Protein AF-A0A1F3MN84-F1 (afdb_monomer)

Sequence (103 aa):
MKTKFGFDIHDNRQIDLDLEDTRFADEVAVVVKSWKACMKCGACVGTCPVGKGVLNLTGINYQPALTTCLMCGKCLLVCPRGINTRHLILEVMNKYREYGKAV

Structure (mmCIF, N/CA/C/O backbone):
data_AF-A0A1F3MN84-F1
#
_entry.id   AF-A0A1F3MN84-F1
#
loop_
_atom_site.group_PDB
_atom_site.id
_atom_site.type_symbol
_atom_site.label_atom_id
_atom_site.label_alt_id
_atom_site.label_comp_id
_atom_site.label_asym_id
_atom_site.label_entity_id
_atom_site.label_seq_id
_atom_site.pdbx_PDB_ins_code
_atom_site.Cartn_x
_atom_site.Cartn_y
_atom_site.Cartn_z
_atom_site.occupancy
_atom_site.B_iso_or_equiv
_atom_site.auth_seq_id
_atom_site.auth_comp_id
_atom_site.auth_asym_id
_atom_site.auth_atom_id
_atom_site.pdbx_PDB_model_num
ATOM 1 N N . MET A 1 1 ? 13.143 1.475 31.901 1.00 56.31 1 MET A N 1
ATOM 2 C CA . MET A 1 1 ? 14.504 1.260 32.445 1.00 56.31 1 MET A CA 1
ATOM 3 C C . MET A 1 1 ? 15.479 1.359 31.282 1.00 56.31 1 MET A C 1
ATOM 5 O O . MET A 1 1 ? 15.547 0.424 30.499 1.00 56.31 1 MET A O 1
ATOM 9 N N . LYS A 1 2 ? 16.141 2.510 31.091 1.00 58.44 2 LYS A N 1
ATOM 10 C CA . LYS A 1 2 ? 17.037 2.709 29.941 1.00 58.44 2 LYS A CA 1
ATOM 11 C C . LYS A 1 2 ? 18.316 1.903 30.142 1.00 58.44 2 LYS A C 1
ATOM 13 O O . LYS A 1 2 ? 18.993 2.066 31.156 1.00 58.44 2 LYS A O 1
ATOM 18 N N . THR A 1 3 ? 18.621 1.013 29.203 1.00 65.94 3 THR A N 1
ATOM 19 C CA . THR A 1 3 ? 19.853 0.222 29.259 1.00 65.94 3 THR A CA 1
ATOM 20 C C . THR A 1 3 ? 21.059 1.109 28.940 1.00 65.94 3 THR A C 1
ATOM 22 O O . THR A 1 3 ? 20.971 2.058 28.161 1.00 65.94 3 THR A O 1
ATOM 25 N N . LYS A 1 4 ? 22.218 0.799 29.533 1.00 67.31 4 LYS A N 1
ATOM 26 C CA . LYS A 1 4 ? 23.480 1.551 29.380 1.00 67.31 4 LYS A CA 1
ATOM 27 C C . LYS A 1 4 ? 24.059 1.506 27.948 1.00 67.31 4 LYS A C 1
ATOM 29 O O . LYS A 1 4 ? 25.116 2.076 27.708 1.00 67.31 4 LYS A O 1
ATOM 34 N N . PHE A 1 5 ? 23.382 0.821 27.019 1.00 77.44 5 PHE A N 1
ATOM 35 C 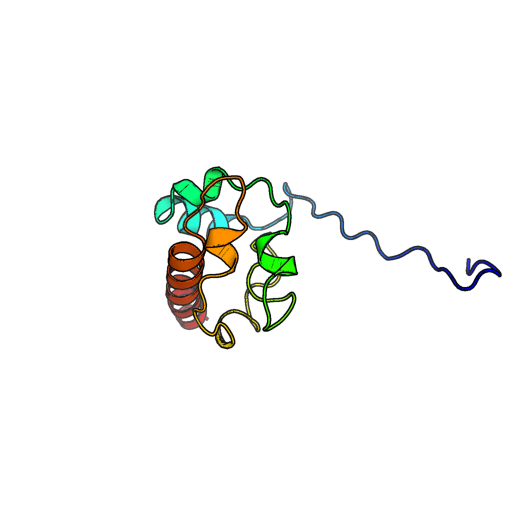CA . PHE A 1 5 ? 23.830 0.534 25.654 1.00 77.44 5 PHE A CA 1
ATOM 36 C C . PHE A 1 5 ? 23.166 1.428 24.587 1.00 77.44 5 PHE A C 1
ATOM 38 O O . PHE A 1 5 ? 23.361 1.206 23.401 1.00 77.44 5 PHE A O 1
ATOM 45 N N . GLY A 1 6 ? 22.380 2.442 24.978 1.00 77.00 6 GLY A N 1
ATOM 46 C CA . GLY A 1 6 ? 21.782 3.406 24.039 1.00 77.00 6 GLY A CA 1
ATOM 47 C C . GLY A 1 6 ? 20.600 2.872 23.219 1.00 77.00 6 GLY A C 1
ATOM 48 O O . GLY A 1 6 ? 20.033 3.614 22.422 1.00 77.00 6 GLY A O 1
ATOM 49 N N . PHE A 1 7 ? 20.192 1.622 23.442 1.00 75.12 7 PHE A N 1
ATOM 50 C CA . PHE A 1 7 ? 18.976 1.045 22.879 1.00 75.12 7 PHE A CA 1
ATOM 51 C C . PHE A 1 7 ? 17.866 1.066 23.932 1.00 75.12 7 PHE A C 1
ATOM 53 O O . PHE A 1 7 ? 18.077 0.684 25.090 1.00 75.12 7 PHE A O 1
ATOM 60 N N . ASP A 1 8 ? 16.690 1.527 23.516 1.00 78.44 8 ASP A N 1
ATOM 61 C CA . ASP A 1 8 ? 15.465 1.475 24.308 1.00 78.44 8 ASP A CA 1
ATOM 62 C C . ASP A 1 8 ? 14.526 0.416 23.725 1.00 78.44 8 ASP A C 1
ATOM 64 O O . ASP A 1 8 ? 14.614 0.077 22.539 1.00 78.44 8 ASP A O 1
ATOM 68 N N . ILE A 1 9 ? 13.634 -0.119 24.556 1.00 80.31 9 ILE A N 1
ATOM 69 C CA . ILE A 1 9 ? 12.588 -1.018 24.068 1.00 80.31 9 ILE A CA 1
ATOM 70 C C . ILE A 1 9 ? 11.620 -0.146 23.272 1.00 80.31 9 ILE A C 1
ATOM 72 O O . ILE A 1 9 ? 10.962 0.724 23.835 1.00 80.31 9 ILE A O 1
ATOM 76 N N . HIS A 1 10 ? 11.569 -0.344 21.954 1.00 75.25 10 HIS A N 1
ATOM 77 C CA . HIS A 1 10 ? 10.591 0.342 21.120 1.00 75.25 10 HIS A CA 1
ATOM 78 C C . HIS A 1 10 ? 9.177 -0.017 21.565 1.00 75.25 10 HIS A C 1
ATOM 80 O O . HIS A 1 10 ? 8.899 -1.181 21.861 1.00 75.25 10 HIS A O 1
ATOM 86 N N . ASP A 1 11 ? 8.287 0.973 21.533 1.00 76.88 11 ASP A N 1
ATOM 87 C CA . ASP A 1 11 ? 6.868 0.736 21.751 1.00 76.88 11 ASP A CA 1
ATOM 88 C C . ASP A 1 11 ? 6.369 -0.375 20.828 1.00 76.88 11 ASP A C 1
ATOM 90 O O . ASP A 1 11 ? 6.720 -0.458 19.640 1.00 76.88 11 ASP A O 1
ATOM 94 N N . ASN A 1 12 ? 5.561 -1.256 21.410 1.00 79.25 12 ASN A N 1
ATOM 95 C CA . ASN A 1 12 ? 4.993 -2.385 20.706 1.00 79.25 12 ASN A CA 1
ATOM 96 C C . ASN A 1 12 ? 4.143 -1.878 19.527 1.00 79.25 12 ASN A C 1
ATOM 98 O O . ASN A 1 12 ? 3.152 -1.184 19.728 1.00 79.25 12 ASN A O 1
ATOM 102 N N . ARG A 1 13 ? 4.522 -2.231 18.291 1.00 74.50 13 ARG A N 1
ATOM 103 C CA . ARG A 1 13 ? 3.755 -1.923 17.065 1.00 74.50 13 ARG A CA 1
ATOM 104 C C . ARG A 1 13 ? 2.836 -3.067 16.636 1.00 74.50 13 ARG A C 1
ATOM 106 O O . ARG A 1 13 ? 2.498 -3.177 15.459 1.00 74.50 13 ARG A O 1
ATOM 113 N N . GLN A 1 14 ? 2.487 -3.954 17.563 1.00 79.50 14 GLN A N 1
ATOM 114 C CA . GLN A 1 14 ? 1.458 -4.954 17.310 1.00 79.50 14 GLN A CA 1
ATOM 115 C C . GLN A 1 14 ? 0.119 -4.259 17.066 1.00 79.50 14 GLN A C 1
ATOM 117 O O . GLN A 1 14 ? -0.218 -3.281 17.725 1.00 79.50 14 GLN A O 1
ATOM 122 N N . ILE A 1 15 ? -0.610 -4.776 16.084 1.00 76.44 15 ILE A N 1
ATOM 123 C CA . ILE A 1 15 ? -1.950 -4.330 15.725 1.00 76.44 15 ILE A CA 1
ATOM 124 C C . ILE A 1 15 ? -2.890 -5.446 16.161 1.00 76.44 15 ILE A C 1
ATOM 126 O O . ILE A 1 15 ? -2.710 -6.586 15.722 1.00 76.44 15 ILE A O 1
ATOM 130 N N . ASP A 1 16 ? -3.858 -5.123 17.013 1.00 82.56 16 ASP A N 1
ATOM 131 C CA . ASP A 1 16 ? -4.918 -6.052 17.390 1.00 82.56 16 ASP A CA 1
ATOM 132 C C . ASP A 1 16 ? -5.993 -6.050 16.298 1.00 82.56 16 ASP A C 1
ATOM 134 O O . ASP A 1 16 ? -6.800 -5.132 16.198 1.00 82.56 16 ASP A O 1
ATOM 138 N N . LEU A 1 17 ? -5.969 -7.064 15.434 1.00 78.50 17 LEU A N 1
ATOM 139 C CA . LEU A 1 17 ? -6.884 -7.137 14.296 1.00 78.50 17 LEU A CA 1
ATOM 140 C C . LEU A 1 17 ? -8.351 -7.329 14.708 1.00 78.50 17 LEU A C 1
ATOM 142 O O . LEU A 1 17 ? -9.214 -7.040 13.882 1.00 78.50 17 LEU A O 1
ATOM 146 N N . ASP A 1 18 ? -8.627 -7.783 15.935 1.00 83.75 18 ASP A N 1
ATOM 147 C CA . ASP A 1 18 ? -9.994 -7.992 16.426 1.00 83.75 18 ASP A CA 1
ATOM 148 C C . ASP A 1 18 ? -10.629 -6.679 16.913 1.00 83.75 18 ASP A C 1
ATOM 150 O O . ASP A 1 18 ? -11.852 -6.532 16.897 1.00 83.75 18 ASP A O 1
ATOM 154 N N . LEU A 1 19 ? -9.802 -5.713 17.326 1.00 83.00 19 LEU A N 1
ATOM 155 C CA . LEU A 1 19 ? -10.239 -4.392 17.793 1.00 83.00 19 LEU A CA 1
ATOM 156 C C . LEU A 1 19 ? -10.205 -3.316 16.698 1.00 83.00 19 LEU A C 1
ATOM 158 O O . LEU A 1 19 ? -10.811 -2.256 16.860 1.00 83.00 19 LEU A O 1
ATOM 162 N N . GLU A 1 20 ? -9.4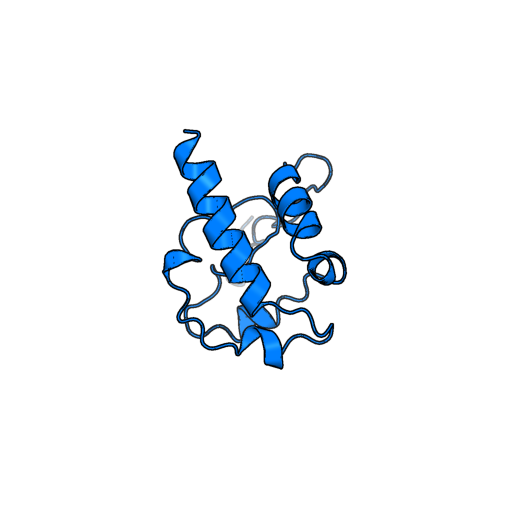97 -3.564 15.597 1.00 77.50 20 GLU A N 1
ATOM 163 C CA . GLU A 1 20 ? -9.325 -2.602 14.510 1.00 77.50 20 GLU A CA 1
ATOM 164 C C . GLU A 1 20 ? -10.512 -2.536 13.542 1.00 77.50 20 GLU A C 1
ATOM 166 O O . GLU A 1 20 ? -11.102 -3.546 13.152 1.00 77.50 20 GLU A O 1
ATOM 171 N N . ASP A 1 21 ? -10.805 -1.328 13.054 1.00 78.69 21 ASP A N 1
ATOM 172 C CA . ASP A 1 21 ? -11.815 -1.130 12.018 1.00 78.69 21 ASP A CA 1
ATOM 173 C C . ASP A 1 21 ? -11.281 -1.559 10.644 1.00 78.69 21 ASP A C 1
ATOM 175 O O . ASP A 1 21 ? -10.475 -0.884 9.995 1.00 78.69 21 ASP A O 1
ATOM 179 N N . THR A 1 22 ? -11.753 -2.712 10.181 1.00 78.56 22 THR A N 1
ATOM 180 C CA . THR A 1 22 ? -11.348 -3.318 8.908 1.00 78.56 22 THR A CA 1
ATOM 181 C C . THR A 1 22 ? -12.283 -2.987 7.744 1.00 78.56 22 THR A C 1
ATOM 183 O O . THR A 1 22 ? -11.952 -3.321 6.603 1.00 78.56 22 THR A O 1
ATOM 186 N N . ARG A 1 23 ? -13.383 -2.249 7.968 1.00 82.25 23 ARG A N 1
ATOM 187 C CA . ARG A 1 23 ? -14.427 -1.982 6.954 1.00 82.25 23 ARG A CA 1
ATOM 188 C C . ARG A 1 23 ? -13.870 -1.391 5.664 1.00 82.25 23 ARG A C 1
ATOM 190 O O . ARG A 1 23 ? -14.168 -1.875 4.575 1.00 82.25 23 ARG A O 1
ATOM 197 N N . PHE A 1 24 ? -12.993 -0.397 5.782 1.00 80.50 24 PHE A N 1
ATOM 198 C CA . PHE A 1 24 ? -12.352 0.223 4.622 1.00 80.50 24 PHE A CA 1
ATOM 199 C C . PHE A 1 24 ? -11.528 -0.789 3.809 1.00 80.50 24 PHE A C 1
ATOM 201 O O . PHE A 1 24 ? -11.588 -0.820 2.579 1.00 80.50 24 PHE A O 1
ATOM 208 N N . ALA A 1 25 ? -10.753 -1.636 4.493 1.00 79.50 25 ALA A N 1
ATOM 209 C CA . ALA A 1 25 ? -9.927 -2.645 3.840 1.00 79.50 25 ALA A CA 1
ATOM 210 C C . ALA A 1 25 ? -10.786 -3.716 3.152 1.00 79.50 25 ALA A C 1
ATOM 212 O O . ALA A 1 25 ? -10.439 -4.157 2.052 1.00 79.50 25 ALA A O 1
ATOM 213 N N . ASP A 1 26 ? -11.909 -4.093 3.762 1.00 83.75 26 ASP A N 1
ATOM 214 C CA . ASP A 1 26 ? -12.863 -5.043 3.195 1.00 83.75 26 ASP A CA 1
ATOM 215 C C . ASP A 1 26 ? -13.561 -4.489 1.952 1.00 83.75 26 ASP A C 1
ATOM 217 O O . ASP A 1 26 ? -13.628 -5.175 0.929 1.00 83.75 26 ASP A O 1
ATOM 221 N N . GLU A 1 27 ? -14.000 -3.231 1.977 1.00 84.50 27 GLU A N 1
ATOM 222 C CA . GLU A 1 27 ? -14.594 -2.566 0.812 1.00 84.50 27 GLU A CA 1
ATOM 223 C C . GLU A 1 27 ? -13.609 -2.454 -0.354 1.00 84.50 27 GLU A C 1
ATOM 225 O O . GLU A 1 27 ? -13.947 -2.757 -1.502 1.00 84.50 27 GLU A O 1
ATOM 230 N N . VAL A 1 28 ? -12.358 -2.086 -0.071 1.00 83.38 28 VAL A N 1
ATOM 231 C CA . VAL A 1 28 ? -11.295 -2.076 -1.084 1.00 83.38 28 VAL A CA 1
ATOM 232 C C . VAL A 1 28 ? -11.048 -3.488 -1.625 1.00 83.38 28 VAL A C 1
ATOM 234 O O . VAL A 1 28 ? -10.822 -3.654 -2.825 1.00 83.38 28 VAL A O 1
ATOM 237 N N . ALA A 1 29 ? -11.133 -4.524 -0.786 1.00 86.19 29 ALA A N 1
ATOM 238 C CA . ALA A 1 29 ? -10.959 -5.914 -1.204 1.00 86.19 29 ALA A CA 1
ATOM 239 C C . ALA A 1 29 ? -12.094 -6.437 -2.104 1.00 86.19 29 ALA A C 1
ATOM 241 O O . ALA A 1 29 ? -11.874 -7.394 -2.855 1.00 86.19 29 ALA A O 1
ATOM 242 N N . VAL A 1 30 ? -13.289 -5.834 -2.056 1.00 89.00 30 VAL A N 1
ATOM 243 C CA . VAL A 1 30 ? -14.388 -6.135 -2.993 1.00 89.00 30 VAL A CA 1
ATOM 244 C C . VAL A 1 30 ? -14.029 -5.674 -4.405 1.00 89.00 30 VAL A C 1
ATOM 246 O O . VAL A 1 30 ? -14.225 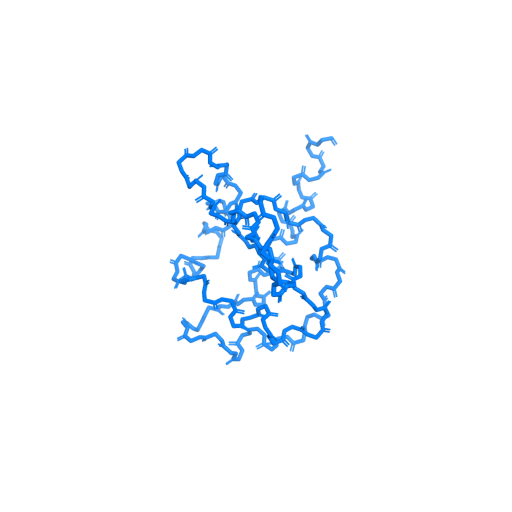-6.425 -5.363 1.00 89.00 30 VAL A O 1
ATOM 249 N N . VAL A 1 31 ? -13.460 -4.472 -4.529 1.00 88.81 31 VAL A N 1
ATOM 250 C CA . VAL A 1 31 ? -13.051 -3.891 -5.818 1.00 88.81 31 VAL A CA 1
ATOM 251 C C . VAL A 1 31 ? -11.778 -4.566 -6.328 1.00 88.81 31 VAL A C 1
ATOM 253 O O . VAL A 1 31 ? -11.721 -5.069 -7.450 1.00 88.81 31 VAL A O 1
ATOM 256 N N . VAL A 1 32 ? -10.760 -4.657 -5.473 1.00 88.19 32 VAL A N 1
ATOM 257 C CA . VAL A 1 32 ? -9.441 -5.192 -5.813 1.00 88.19 32 VAL A CA 1
ATOM 258 C C . VAL A 1 32 ? -9.273 -6.569 -5.185 1.00 88.19 32 VAL A C 1
ATOM 260 O O . VAL A 1 32 ? -8.567 -6.745 -4.196 1.00 88.19 32 VAL A O 1
ATOM 263 N N . LYS A 1 33 ? -9.885 -7.590 -5.791 1.00 88.06 33 LYS A N 1
ATOM 264 C CA . LYS A 1 33 ? -9.867 -8.973 -5.264 1.00 88.06 33 LYS A CA 1
ATOM 265 C C . LYS A 1 33 ? -8.458 -9.520 -5.015 1.00 88.06 33 LYS A C 1
ATOM 267 O O . LYS A 1 33 ? -8.242 -10.255 -4.053 1.00 88.06 33 LYS A O 1
ATOM 272 N N . SER A 1 34 ? -7.481 -9.128 -5.840 1.00 86.88 34 SER A N 1
ATOM 273 C CA . SER A 1 34 ? -6.075 -9.527 -5.674 1.00 86.88 34 SER A CA 1
ATOM 274 C C . SER A 1 34 ? -5.463 -9.051 -4.354 1.00 86.88 34 SER A C 1
ATOM 276 O O . SER A 1 34 ? -4.470 -9.617 -3.905 1.00 86.88 34 SER A O 1
ATOM 278 N N . TRP A 1 35 ? -6.039 -8.027 -3.717 1.00 86.19 35 TRP A N 1
ATOM 279 C CA . TRP A 1 35 ? -5.569 -7.508 -2.435 1.00 86.19 35 TRP A CA 1
ATOM 280 C C . TRP A 1 35 ? -5.614 -8.557 -1.321 1.00 86.19 35 TRP A C 1
ATOM 282 O O . TRP A 1 35 ? -4.696 -8.613 -0.505 1.00 86.19 35 TRP A O 1
ATOM 292 N N . LYS A 1 36 ? -6.597 -9.466 -1.341 1.00 86.31 36 LYS A N 1
ATOM 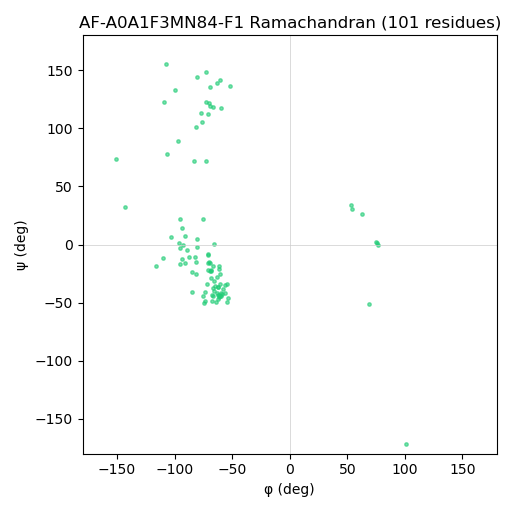293 C CA . LYS A 1 36 ? -6.713 -10.551 -0.350 1.00 86.31 36 LYS A CA 1
ATOM 294 C C . LYS A 1 36 ? -5.514 -11.507 -0.345 1.00 86.31 36 LYS A C 1
ATOM 296 O O . LYS A 1 36 ? -5.292 -12.200 0.638 1.00 86.31 36 LYS A O 1
ATOM 301 N N . ALA A 1 37 ? -4.714 -11.532 -1.414 1.00 89.88 37 ALA A N 1
ATOM 302 C CA . ALA A 1 37 ? -3.485 -12.321 -1.478 1.00 89.88 37 ALA A CA 1
ATOM 303 C C . ALA A 1 37 ? -2.283 -11.649 -0.781 1.00 89.88 37 ALA A C 1
ATOM 305 O O . ALA A 1 37 ? -1.187 -12.221 -0.780 1.00 89.88 37 ALA A O 1
ATOM 306 N N . CYS A 1 38 ? -2.447 -10.435 -0.239 1.00 88.12 38 CYS A N 1
ATOM 307 C CA . CYS A 1 38 ? -1.381 -9.685 0.412 1.00 88.12 38 CYS A CA 1
ATOM 308 C C . CYS A 1 38 ? -0.978 -10.316 1.745 1.00 88.12 38 CYS A C 1
ATOM 310 O O . CYS A 1 38 ? -1.765 -10.389 2.680 1.00 88.12 38 CYS A O 1
ATOM 312 N N . MET A 1 39 ? 0.301 -10.674 1.859 1.00 89.19 39 MET A N 1
ATOM 313 C CA . MET A 1 39 ? 0.898 -11.201 3.093 1.00 89.19 39 MET A CA 1
ATOM 314 C C . MET A 1 39 ? 1.564 -10.119 3.958 1.00 89.19 39 MET A C 1
ATOM 316 O O . MET A 1 39 ? 2.381 -10.429 4.816 1.00 89.19 39 MET A O 1
ATOM 320 N N . LYS A 1 40 ? 1.290 -8.835 3.682 1.00 85.31 40 LYS A N 1
ATOM 321 C CA . LYS A 1 40 ? 1.821 -7.680 4.431 1.00 85.31 40 LYS A CA 1
ATOM 322 C C . LYS A 1 40 ? 3.361 -7.659 4.566 1.00 85.31 40 LYS A C 1
ATOM 324 O O . LYS A 1 40 ? 3.901 -7.162 5.543 1.00 85.31 40 LYS A O 1
ATOM 329 N N . CYS A 1 41 ? 4.084 -8.142 3.549 1.00 89.00 41 CYS A N 1
ATOM 330 C CA . CYS A 1 41 ? 5.555 -8.250 3.573 1.00 89.00 41 CYS A CA 1
ATOM 331 C C . CYS A 1 41 ? 6.328 -6.918 3.527 1.00 89.00 41 CYS A C 1
ATOM 333 O O . CYS A 1 41 ? 7.532 -6.902 3.753 1.00 89.00 41 CYS A O 1
ATOM 335 N N . GLY A 1 42 ? 5.680 -5.807 3.165 1.00 84.38 42 GLY A N 1
ATOM 336 C CA . GLY A 1 42 ? 6.315 -4.484 3.130 1.00 84.38 42 GLY A CA 1
ATOM 337 C C . GLY A 1 42 ? 7.257 -4.204 1.947 1.00 84.38 42 GLY A C 1
ATOM 338 O O . GLY A 1 42 ? 7.773 -3.093 1.859 1.00 84.38 42 GLY A O 1
ATOM 339 N N . ALA A 1 43 ? 7.449 -5.128 0.995 1.00 88.50 43 ALA A N 1
ATOM 340 C CA . ALA A 1 43 ? 8.338 -4.920 -0.161 1.00 88.50 43 ALA A CA 1
ATOM 341 C C . ALA A 1 43 ? 7.976 -3.669 -0.992 1.00 88.50 43 ALA A C 1
ATOM 343 O O . ALA A 1 43 ? 8.840 -2.879 -1.373 1.00 88.50 43 ALA A O 1
ATOM 344 N N . CYS A 1 44 ? 6.678 -3.448 -1.220 1.00 87.25 44 CYS A N 1
ATOM 345 C CA . CYS A 1 44 ? 6.156 -2.268 -1.911 1.00 87.25 44 CYS A CA 1
ATOM 346 C C . CYS A 1 44 ? 6.471 -0.953 -1.176 1.00 87.25 44 CYS A C 1
ATOM 348 O O . CYS A 1 44 ? 6.756 0.053 -1.822 1.00 87.25 44 CYS A O 1
ATOM 350 N N . VAL A 1 45 ? 6.451 -0.969 0.159 1.00 84.00 45 VAL A N 1
ATOM 351 C CA . VAL A 1 45 ? 6.780 0.187 1.002 1.00 84.00 45 VAL A CA 1
ATOM 352 C C . VAL A 1 45 ? 8.287 0.442 0.984 1.00 84.00 45 VAL A C 1
ATOM 354 O O . VAL A 1 45 ? 8.708 1.589 0.863 1.00 84.00 45 VAL A O 1
ATOM 357 N N . GLY A 1 46 ? 9.101 -0.616 1.031 1.00 84.81 46 GLY A N 1
ATOM 358 C CA . GLY A 1 46 ? 10.562 -0.518 1.000 1.00 84.81 46 GLY A CA 1
ATOM 359 C C . GLY A 1 46 ? 11.130 0.030 -0.314 1.00 84.81 46 GLY A C 1
ATOM 360 O O . GLY A 1 46 ? 12.145 0.716 -0.292 1.00 84.81 46 GLY A O 1
ATOM 361 N N . THR A 1 47 ? 10.474 -0.222 -1.454 1.00 88.31 47 THR A N 1
ATOM 362 C CA . THR A 1 47 ? 10.918 0.287 -2.770 1.00 88.31 47 THR A CA 1
ATOM 363 C C . THR A 1 47 ? 10.384 1.687 -3.108 1.00 88.31 47 THR A C 1
ATOM 365 O O . THR A 1 47 ? 10.801 2.295 -4.099 1.00 88.31 47 THR A O 1
ATOM 368 N N . CYS A 1 48 ? 9.424 2.205 -2.336 1.00 86.81 48 CYS A N 1
ATOM 369 C CA . CYS A 1 48 ? 8.752 3.457 -2.663 1.00 86.81 48 CYS A CA 1
ATOM 370 C C . CYS A 1 48 ? 9.714 4.653 -2.513 1.00 86.81 48 CYS A C 1
ATOM 372 O O . CYS A 1 48 ? 10.160 4.927 -1.398 1.00 86.81 48 CYS A O 1
ATOM 374 N N . PRO A 1 49 ? 9.992 5.422 -3.586 1.00 82.56 49 PRO A N 1
ATOM 375 C CA . PRO A 1 49 ? 10.914 6.557 -3.512 1.00 82.56 49 PRO A CA 1
ATOM 376 C C . PRO A 1 49 ? 10.353 7.727 -2.692 1.00 82.56 49 PRO A C 1
ATOM 378 O O . PRO A 1 49 ? 11.113 8.539 -2.184 1.00 82.56 49 PRO A O 1
ATOM 381 N N . VAL A 1 50 ? 9.026 7.800 -2.550 1.00 79.50 50 VAL A N 1
ATOM 382 C CA . VAL A 1 50 ? 8.321 8.840 -1.782 1.00 79.50 50 VAL A CA 1
ATOM 383 C C . VAL A 1 50 ? 8.301 8.515 -0.276 1.00 79.50 50 VAL A C 1
ATOM 385 O O . VAL A 1 50 ? 7.975 9.364 0.547 1.00 79.50 50 VAL A O 1
ATOM 388 N N . GLY A 1 51 ? 8.699 7.300 0.115 1.00 66.19 51 GLY A N 1
ATOM 389 C CA . GLY A 1 51 ? 8.822 6.886 1.512 1.00 66.19 51 GLY A CA 1
ATOM 390 C C . GLY A 1 51 ? 7.667 6.028 2.041 1.00 66.19 51 GLY A C 1
ATOM 391 O O . GLY A 1 51 ? 6.801 5.553 1.302 1.00 66.19 51 GLY A O 1
ATOM 392 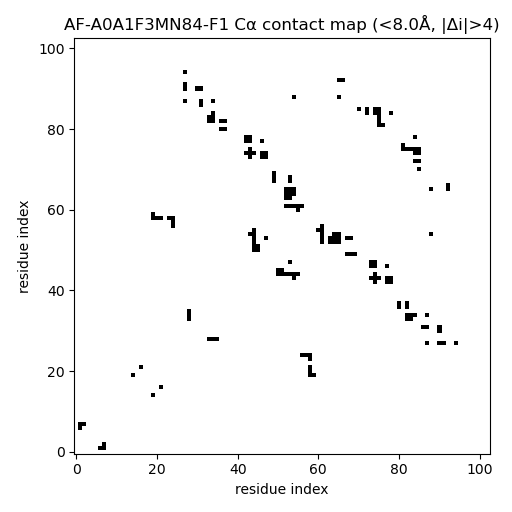N N . LYS A 1 52 ? 7.697 5.793 3.362 1.00 57.41 52 LYS A N 1
ATOM 393 C CA . LYS A 1 52 ? 6.995 4.701 4.069 1.00 57.41 52 LYS A CA 1
ATOM 394 C C . LYS A 1 52 ? 5.467 4.822 4.169 1.00 57.41 52 LYS A C 1
ATOM 396 O O . LYS A 1 52 ? 4.826 3.886 4.635 1.00 57.41 52 LYS A O 1
ATOM 401 N N . GLY A 1 53 ? 4.877 5.950 3.782 1.00 55.09 53 GLY A N 1
ATOM 402 C CA . GLY A 1 53 ? 3.476 6.230 4.103 1.00 55.09 53 GLY A CA 1
ATOM 403 C C . GLY A 1 53 ? 2.447 5.648 3.128 1.00 55.09 53 GLY A C 1
ATOM 404 O O . GLY A 1 53 ? 1.298 5.471 3.509 1.00 55.09 53 GLY A O 1
ATOM 405 N N . VAL A 1 54 ? 2.816 5.369 1.872 1.00 53.72 54 VAL A N 1
ATOM 406 C CA . VAL A 1 54 ? 1.824 5.236 0.777 1.00 53.72 54 VAL A CA 1
ATOM 407 C C . VAL A 1 54 ? 0.964 3.967 0.884 1.00 53.72 54 VAL A C 1
ATOM 409 O O . VAL A 1 54 ? -0.111 3.904 0.297 1.00 53.72 54 VAL A O 1
ATOM 412 N N . LEU A 1 55 ? 1.425 2.936 1.602 1.00 58.88 55 LEU A N 1
ATOM 413 C CA . LEU A 1 55 ? 0.823 1.600 1.518 1.00 58.88 55 LEU A CA 1
ATOM 414 C C . LEU A 1 55 ? 0.774 0.828 2.837 1.00 58.88 55 LEU A C 1
ATOM 416 O O . LEU A 1 55 ? 0.854 -0.401 2.836 1.00 58.88 55 LEU A O 1
ATOM 420 N N . ASN A 1 56 ? 0.627 1.525 3.963 1.00 58.88 56 ASN A N 1
ATOM 421 C CA . ASN A 1 56 ? 0.311 0.849 5.216 1.00 58.88 56 ASN A CA 1
ATOM 422 C C . ASN A 1 56 ? -1.205 0.612 5.309 1.00 58.88 56 ASN A C 1
ATOM 424 O O . ASN A 1 56 ? -1.915 1.279 6.049 1.00 58.88 56 ASN A O 1
ATOM 428 N N . LEU A 1 57 ? -1.705 -0.327 4.502 1.00 55.47 57 LEU A N 1
ATOM 429 C CA . LEU A 1 57 ? -3.132 -0.675 4.398 1.00 55.47 57 LEU A CA 1
ATOM 430 C C . LEU A 1 57 ? -3.625 -1.516 5.600 1.00 55.47 57 LEU A C 1
ATOM 432 O O . LEU A 1 57 ? -4.583 -2.279 5.497 1.00 55.47 57 LEU A O 1
ATOM 436 N N . THR A 1 58 ? -2.931 -1.444 6.737 1.00 50.47 58 THR A N 1
ATOM 437 C CA . THR A 1 58 ? -3.362 -2.029 8.007 1.00 50.47 58 THR A CA 1
ATOM 438 C C . THR A 1 58 ? -4.022 -0.934 8.839 1.00 50.47 58 THR A C 1
ATOM 440 O O . THR A 1 58 ? -3.334 -0.230 9.573 1.00 50.47 58 THR A O 1
ATOM 443 N N . GLY A 1 59 ? -5.335 -0.772 8.669 1.00 48.28 59 GLY A N 1
ATOM 444 C CA . GLY A 1 59 ? -6.254 -0.125 9.620 1.00 48.28 59 GLY A CA 1
ATOM 445 C C . GLY A 1 59 ? -6.134 1.387 9.847 1.00 48.28 59 GLY A C 1
ATOM 446 O O . GLY A 1 59 ? -7.128 2.086 9.732 1.00 48.28 59 GLY A O 1
ATOM 447 N N . ILE A 1 60 ? -4.953 1.933 10.142 1.00 43.81 60 ILE A N 1
ATOM 448 C CA . ILE A 1 60 ? -4.914 3.046 11.110 1.00 43.81 60 ILE A CA 1
ATOM 449 C C . ILE A 1 60 ? -4.426 4.383 10.530 1.00 43.81 60 ILE A C 1
ATOM 451 O O . ILE A 1 60 ? -4.675 5.425 11.119 1.00 43.81 60 ILE A O 1
ATOM 455 N N . ASN A 1 61 ? -3.739 4.431 9.381 1.00 50.22 61 ASN A N 1
ATOM 456 C CA . ASN A 1 61 ? -3.148 5.695 8.897 1.00 50.22 61 ASN A CA 1
ATOM 457 C C . ASN A 1 61 ? -3.041 5.766 7.364 1.00 50.22 61 ASN A C 1
ATOM 459 O O . ASN A 1 61 ? -1.956 5.668 6.793 1.00 50.22 61 ASN A O 1
ATOM 463 N N . TYR A 1 62 ? -4.174 5.960 6.688 1.00 56.12 62 TYR A N 1
ATOM 464 C CA . TYR A 1 62 ? -4.246 6.058 5.220 1.00 56.12 62 TYR A CA 1
ATOM 465 C C . TYR A 1 62 ? -3.889 7.455 4.666 1.00 56.12 62 TYR A C 1
ATOM 467 O O . TYR A 1 62 ? -3.647 7.620 3.474 1.00 56.12 62 TYR A O 1
ATOM 475 N N . GLN A 1 63 ? -3.852 8.482 5.515 1.00 52.25 63 GLN A N 1
ATOM 476 C CA . GLN A 1 63 ? -4.257 9.833 5.114 1.00 52.25 63 GLN A CA 1
ATOM 477 C C . GLN A 1 63 ? -3.186 10.718 4.426 1.00 52.25 63 GLN A C 1
ATOM 479 O O . GLN A 1 63 ? -3.538 11.374 3.446 1.00 52.25 63 GLN A O 1
ATOM 484 N N . PRO A 1 64 ? -1.892 10.766 4.816 1.00 49.75 64 PRO A N 1
ATOM 485 C CA . PRO A 1 64 ? -0.989 11.778 4.236 1.00 49.75 64 PRO A CA 1
ATOM 486 C C . PRO A 1 64 ? -0.222 11.348 2.980 1.00 49.75 64 PRO A C 1
ATOM 488 O O . PRO A 1 64 ? 0.374 12.185 2.310 1.00 49.75 64 PRO A O 1
ATOM 491 N N . ALA A 1 65 ? -0.157 10.052 2.676 1.00 55.94 65 ALA A N 1
ATOM 492 C CA . ALA A 1 65 ? 0.839 9.543 1.730 1.00 55.94 65 ALA A CA 1
ATOM 493 C C . ALA A 1 65 ? 0.268 9.061 0.394 1.00 55.94 65 ALA A C 1
ATOM 495 O O . ALA A 1 65 ? 1.012 8.831 -0.555 1.00 55.94 65 ALA A O 1
ATOM 496 N N . LEU A 1 66 ? -1.051 8.925 0.283 1.00 62.84 66 LEU A N 1
ATOM 497 C CA . LEU A 1 66 ? -1.683 8.588 -0.990 1.00 62.84 66 LEU A CA 1
ATOM 498 C C . LEU A 1 66 ? -1.632 9.766 -1.977 1.00 62.84 66 LEU A C 1
ATOM 500 O O . LEU A 1 66 ? -1.448 9.552 -3.172 1.00 62.84 66 LEU A O 1
ATOM 504 N N . THR A 1 67 ? -1.713 11.011 -1.492 1.00 66.88 67 THR A N 1
ATOM 505 C CA . THR A 1 67 ? -1.625 12.229 -2.325 1.00 66.88 67 THR A CA 1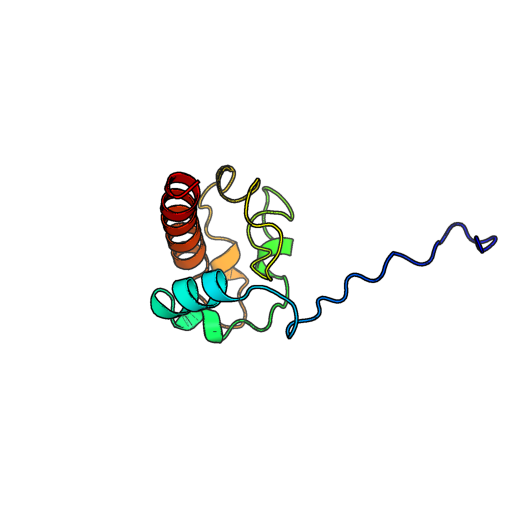
ATOM 506 C C . THR A 1 67 ? -0.241 12.451 -2.930 1.00 66.88 67 THR A C 1
ATOM 508 O O . THR A 1 67 ? -0.123 13.132 -3.944 1.00 66.88 67 THR A O 1
ATOM 511 N N . THR A 1 68 ? 0.802 11.861 -2.345 1.00 77.31 68 THR A N 1
ATOM 512 C CA . THR A 1 68 ? 2.190 12.010 -2.799 1.00 77.31 68 THR A CA 1
ATOM 513 C C . THR A 1 68 ? 2.619 10.913 -3.778 1.00 77.31 68 THR A C 1
ATOM 515 O O . THR A 1 68 ? 3.751 10.919 -4.263 1.00 77.31 68 THR A O 1
ATOM 518 N N . CYS A 1 69 ? 1.735 9.964 -4.111 1.00 84.12 69 CYS A N 1
ATOM 519 C CA . CYS A 1 69 ? 2.062 8.879 -5.026 1.00 84.12 69 CYS A CA 1
ATOM 520 C C . CYS A 1 69 ? 2.310 9.388 -6.458 1.00 84.12 69 CYS A C 1
ATOM 522 O O . CYS A 1 69 ? 1.411 9.879 -7.131 1.00 84.12 69 CYS A O 1
ATOM 524 N N . LEU A 1 70 ? 3.528 9.172 -6.965 1.00 86.44 70 LEU A N 1
ATOM 525 C CA . LEU A 1 70 ? 3.941 9.539 -8.330 1.00 86.44 70 LEU A CA 1
ATOM 526 C C . LEU A 1 70 ? 3.487 8.540 -9.408 1.00 86.44 70 LEU A C 1
ATOM 528 O O . LEU A 1 70 ? 3.908 8.633 -10.557 1.00 86.44 70 LEU A O 1
ATOM 532 N N . MET A 1 71 ? 2.708 7.517 -9.041 1.00 87.00 71 MET A N 1
ATOM 533 C CA . MET A 1 71 ? 2.234 6.472 -9.958 1.00 87.00 71 MET A CA 1
ATOM 534 C C . MET A 1 71 ? 3.345 5.753 -10.754 1.00 87.00 71 MET A C 1
ATOM 536 O O . MET A 1 71 ? 3.108 5.247 -11.848 1.00 87.00 71 MET A O 1
ATOM 540 N N . CYS A 1 72 ? 4.548 5.638 -10.175 1.00 90.88 72 CYS A N 1
ATOM 541 C CA . CYS A 1 72 ? 5.732 5.072 -10.838 1.00 90.88 72 CYS A CA 1
ATOM 542 C C . CYS A 1 72 ? 5.698 3.548 -11.075 1.00 90.88 72 CYS A C 1
ATOM 544 O O . CYS A 1 72 ? 6.518 3.028 -11.823 1.00 90.88 72 CYS A O 1
ATOM 546 N N . GLY A 1 73 ? 4.803 2.806 -10.411 1.00 88.88 73 GLY A N 1
ATOM 547 C CA . GLY A 1 73 ? 4.609 1.367 -10.639 1.00 88.88 73 GLY A CA 1
ATOM 548 C C . GLY A 1 73 ? 5.654 0.416 -10.034 1.00 88.88 73 GLY A C 1
ATOM 549 O O . GLY A 1 73 ? 5.478 -0.795 -10.136 1.00 88.88 73 GLY A O 1
ATOM 550 N N . LYS A 1 74 ? 6.695 0.899 -9.340 1.00 90.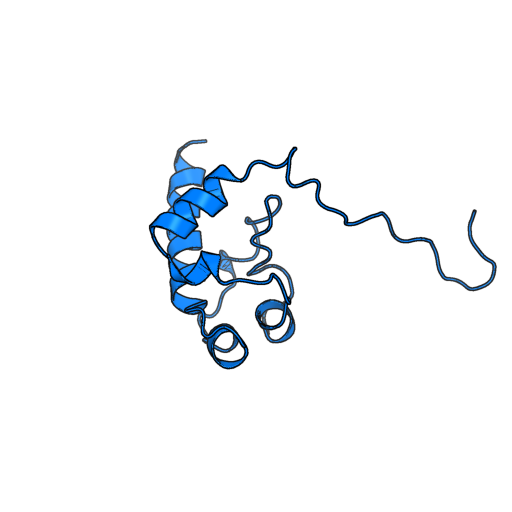12 74 LYS A N 1
ATOM 551 C CA . LYS A 1 74 ? 7.718 0.032 -8.706 1.00 90.12 74 LYS A CA 1
ATOM 552 C C . LYS A 1 74 ? 7.132 -0.989 -7.725 1.00 90.12 74 LYS A C 1
ATOM 554 O O . LYS A 1 74 ? 7.600 -2.120 -7.650 1.00 90.12 74 LYS A O 1
ATOM 559 N N . CYS A 1 75 ? 6.072 -0.609 -7.015 1.00 89.44 75 CYS A N 1
ATOM 560 C CA . CYS A 1 75 ? 5.347 -1.477 -6.088 1.00 89.44 75 CYS A CA 1
ATOM 561 C C . CYS A 1 75 ? 4.741 -2.726 -6.751 1.00 89.44 75 CYS A C 1
ATOM 563 O O . CYS A 1 75 ? 4.521 -3.718 -6.058 1.00 89.44 75 CYS A O 1
ATOM 565 N N . LEU A 1 76 ? 4.458 -2.690 -8.057 1.00 90.31 76 LEU A N 1
ATOM 566 C CA . LEU A 1 76 ? 3.963 -3.841 -8.815 1.00 90.31 76 LEU A CA 1
ATOM 567 C C . LEU A 1 76 ? 5.099 -4.828 -9.093 1.00 90.31 76 LEU A C 1
ATOM 569 O O . LEU A 1 76 ? 4.936 -6.025 -8.887 1.00 90.31 76 LEU A O 1
ATOM 573 N N . LEU A 1 77 ? 6.258 -4.306 -9.499 1.00 92.06 77 LEU A N 1
ATOM 574 C CA . LEU A 1 77 ? 7.423 -5.101 -9.896 1.00 92.06 77 LEU A CA 1
ATOM 575 C C . LEU A 1 77 ? 8.007 -5.914 -8.737 1.00 92.06 77 LEU A C 1
ATOM 577 O O . LEU A 1 77 ? 8.469 -7.030 -8.940 1.00 92.06 77 LEU A O 1
ATOM 581 N N . VAL A 1 78 ? 7.977 -5.366 -7.521 1.00 92.69 78 VAL A N 1
ATOM 582 C CA . VAL A 1 78 ? 8.546 -6.029 -6.335 1.00 92.69 78 VAL A CA 1
ATOM 583 C C . VAL A 1 78 ? 7.558 -6.941 -5.609 1.00 92.69 78 VAL A C 1
ATOM 585 O O . VAL A 1 78 ? 7.926 -7.553 -4.610 1.00 92.69 78 VAL A O 1
ATOM 588 N N . CYS A 1 79 ? 6.288 -6.996 -6.026 1.00 92.12 79 CYS A N 1
ATOM 589 C CA . CYS A 1 79 ? 5.279 -7.758 -5.297 1.00 92.12 79 CYS A CA 1
ATOM 590 C C . CYS A 1 79 ? 5.430 -9.264 -5.583 1.00 92.12 79 CYS A C 1
ATOM 592 O O . CYS A 1 79 ? 5.090 -9.700 -6.683 1.00 92.12 79 CYS A O 1
ATOM 594 N N . PRO A 1 80 ? 5.816 -10.099 -4.597 1.00 94.12 80 PRO A N 1
ATOM 595 C CA . PRO A 1 80 ? 6.011 -11.535 -4.829 1.00 94.12 80 PRO A CA 1
ATOM 596 C C . PRO A 1 80 ? 4.694 -12.281 -5.089 1.00 94.12 80 PRO A C 1
ATOM 598 O O . PRO A 1 80 ? 4.690 -13.409 -5.565 1.00 94.12 80 PRO A O 1
ATOM 601 N N . ARG A 1 81 ? 3.559 -11.659 -4.753 1.00 93.38 81 ARG A N 1
ATOM 602 C CA . ARG A 1 81 ? 2.212 -12.208 -4.950 1.00 93.38 81 ARG A CA 1
ATOM 603 C C . ARG A 1 81 ? 1.552 -11.706 -6.237 1.00 93.38 81 ARG A C 1
ATOM 605 O O . ARG A 1 81 ? 0.402 -12.050 -6.481 1.00 93.38 81 ARG A O 1
ATOM 612 N N . GLY A 1 82 ? 2.244 -10.877 -7.027 1.00 89.88 82 GLY A N 1
ATOM 613 C CA . GLY A 1 82 ? 1.720 -10.347 -8.290 1.00 89.88 82 GLY A CA 1
ATOM 614 C C . GLY A 1 82 ? 0.475 -9.468 -8.130 1.00 89.88 82 GLY A C 1
ATOM 615 O O . GLY A 1 82 ? -0.350 -9.387 -9.035 1.00 89.88 82 GLY A O 1
ATOM 616 N N . ILE A 1 83 ? 0.299 -8.831 -6.970 1.00 90.75 83 ILE A N 1
ATOM 617 C CA . ILE A 1 83 ? -0.862 -7.976 -6.705 1.00 90.75 83 ILE A CA 1
ATOM 618 C C . ILE A 1 83 ? -0.750 -6.725 -7.569 1.00 90.75 83 ILE A C 1
ATOM 620 O O . ILE A 1 83 ? 0.306 -6.090 -7.598 1.00 90.75 83 ILE A O 1
ATOM 624 N N . ASN A 1 84 ? -1.854 -6.319 -8.201 1.00 89.44 84 ASN A N 1
ATOM 625 C CA . ASN A 1 84 ? -1.921 -5.057 -8.932 1.00 89.44 84 ASN A CA 1
ATOM 626 C C . ASN A 1 84 ? -1.962 -3.858 -7.967 1.00 89.44 84 ASN A C 1
ATOM 628 O O . ASN A 1 84 ? -2.985 -3.203 -7.779 1.00 89.44 84 ASN A O 1
ATOM 632 N N . THR A 1 85 ? -0.829 -3.587 -7.322 1.00 88.31 85 THR A N 1
ATOM 633 C CA . THR A 1 85 ? -0.663 -2.541 -6.304 1.00 88.31 85 THR A CA 1
ATOM 634 C C . THR A 1 85 ? -0.892 -1.142 -6.865 1.00 88.31 85 THR A C 1
ATOM 636 O O . THR A 1 85 ? -1.339 -0.263 -6.138 1.00 88.31 85 THR A O 1
ATOM 639 N N . ARG A 1 86 ? -0.648 -0.923 -8.161 1.00 88.38 86 ARG A N 1
ATOM 640 C CA . ARG A 1 86 ? -0.939 0.355 -8.822 1.00 88.38 86 ARG A CA 1
ATOM 641 C C . ARG A 1 86 ? -2.444 0.616 -8.897 1.00 88.38 86 ARG A C 1
ATOM 643 O O . ARG A 1 86 ? -2.876 1.704 -8.533 1.00 88.38 86 ARG A O 1
ATOM 650 N N . HIS A 1 87 ? -3.225 -0.371 -9.340 1.00 89.38 87 HIS A N 1
ATOM 651 C CA . HIS A 1 87 ? -4.687 -0.279 -9.341 1.00 89.38 87 HIS A CA 1
ATOM 652 C C . HIS A 1 87 ? -5.233 -0.154 -7.915 1.00 89.38 87 HIS A C 1
ATOM 654 O O . HIS A 1 87 ? -6.061 0.708 -7.656 1.00 89.38 87 HIS A O 1
ATOM 660 N N . LEU A 1 88 ? -4.678 -0.918 -6.970 1.00 87.62 88 LEU A N 1
ATOM 661 C CA . LEU A 1 88 ? -5.020 -0.813 -5.553 1.00 87.62 88 LEU A CA 1
ATOM 662 C C . LEU A 1 88 ? -4.866 0.609 -5.008 1.00 87.62 88 LEU A C 1
ATOM 664 O O . LEU A 1 88 ? -5.791 1.115 -4.389 1.00 87.62 88 LEU A O 1
ATOM 668 N N . ILE A 1 89 ? -3.727 1.265 -5.250 1.00 86.38 89 ILE A N 1
ATOM 669 C CA . ILE A 1 89 ? -3.501 2.645 -4.796 1.00 86.38 89 ILE A CA 1
ATOM 670 C C . ILE A 1 89 ? -4.559 3.589 -5.374 1.00 86.38 89 ILE A C 1
ATOM 672 O O . ILE A 1 89 ? -5.074 4.428 -4.644 1.00 86.38 89 ILE A O 1
ATOM 676 N N . LEU A 1 90 ? -4.900 3.445 -6.658 1.00 86.44 90 LEU A N 1
ATOM 677 C CA . LEU A 1 90 ? -5.923 4.273 -7.300 1.00 86.44 90 LEU A CA 1
ATOM 678 C C . LEU A 1 90 ? -7.301 4.082 -6.663 1.00 86.44 90 LEU A C 1
ATOM 680 O O . LEU A 1 90 ? -7.954 5.069 -6.335 1.00 86.44 90 LEU A O 1
ATOM 684 N N . GLU A 1 91 ? -7.722 2.838 -6.441 1.00 86.81 91 GLU A N 1
ATOM 685 C CA . GLU A 1 91 ? -9.015 2.549 -5.811 1.00 86.81 91 GLU A CA 1
ATOM 686 C C . GLU A 1 91 ? -9.060 3.029 -4.363 1.00 86.81 91 GLU A C 1
ATOM 688 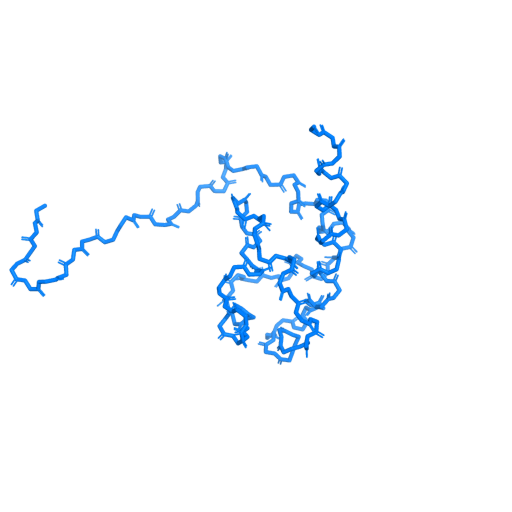O O . GLU A 1 91 ? -10.043 3.633 -3.940 1.00 86.81 91 GLU A O 1
ATOM 693 N N . VAL A 1 92 ? -7.966 2.853 -3.621 1.00 84.19 92 VAL A N 1
ATOM 694 C CA . VAL A 1 92 ? -7.828 3.388 -2.264 1.00 84.19 92 VAL A CA 1
ATOM 695 C C . VAL A 1 92 ? -7.924 4.917 -2.285 1.00 84.19 92 VAL A C 1
ATOM 697 O O . VAL A 1 92 ? -8.658 5.474 -1.478 1.00 84.19 92 VAL A O 1
ATOM 700 N N . MET A 1 93 ? -7.256 5.613 -3.213 1.00 81.81 93 MET A N 1
ATOM 701 C CA . MET A 1 93 ? -7.358 7.075 -3.365 1.00 81.81 93 MET A CA 1
ATOM 702 C C . MET A 1 93 ? -8.782 7.532 -3.698 1.00 81.81 93 MET A C 1
ATOM 704 O O . MET A 1 93 ? -9.252 8.527 -3.145 1.00 81.81 93 MET A O 1
ATOM 708 N N . ASN A 1 94 ? -9.463 6.825 -4.601 1.00 84.62 94 ASN A N 1
ATOM 709 C CA . ASN A 1 94 ? -10.842 7.122 -4.982 1.00 84.62 94 ASN A CA 1
ATOM 710 C C . ASN A 1 94 ? -11.787 6.934 -3.797 1.00 84.62 94 ASN A C 1
ATOM 712 O O . ASN A 1 94 ? -12.520 7.861 -3.458 1.00 84.62 94 ASN A O 1
ATOM 716 N N . LYS A 1 95 ? -11.696 5.792 -3.108 1.00 80.62 95 LYS A N 1
ATOM 717 C CA . LYS A 1 95 ? -12.476 5.510 -1.901 1.00 80.62 95 LYS A CA 1
ATOM 718 C C . LYS A 1 95 ? -12.195 6.530 -0.812 1.00 80.62 95 LYS A C 1
ATOM 720 O O . LYS A 1 95 ? -13.125 7.079 -0.239 1.00 80.62 95 LYS A O 1
ATOM 725 N N . TYR A 1 96 ? -10.934 6.881 -0.585 1.00 79.12 96 TYR A N 1
ATOM 726 C CA . TYR A 1 96 ? -10.570 7.888 0.407 1.00 79.12 96 TYR A CA 1
ATOM 727 C C . TYR A 1 96 ? -11.237 9.248 0.149 1.00 79.12 96 TYR A C 1
ATOM 729 O O . TYR A 1 96 ? -11.675 9.918 1.082 1.00 79.12 96 TYR A O 1
ATOM 737 N N . ARG A 1 97 ? -11.362 9.652 -1.122 1.00 78.88 97 ARG A N 1
ATOM 738 C CA . ARG A 1 97 ? -12.086 10.873 -1.517 1.00 78.88 97 ARG A CA 1
ATOM 739 C C . ARG A 1 97 ? -13.596 10.777 -1.289 1.00 78.88 97 ARG A C 1
ATOM 741 O O . ARG A 1 97 ? -14.221 11.814 -1.098 1.00 78.88 97 ARG A O 1
ATOM 748 N N . GLU A 1 98 ? -14.182 9.584 -1.345 1.00 77.06 98 GLU A N 1
ATOM 749 C CA . GLU A 1 98 ? -15.591 9.351 -0.993 1.00 77.06 98 GLU A CA 1
ATOM 750 C C . GLU A 1 98 ? -15.787 9.420 0.528 1.00 77.06 98 GLU A C 1
ATOM 752 O O . GLU A 1 98 ? -16.639 10.168 0.999 1.00 77.06 98 GLU A O 1
ATOM 757 N N . TYR A 1 99 ? -14.939 8.728 1.294 1.00 71.19 99 TYR A N 1
ATOM 758 C CA . TYR A 1 99 ? -14.948 8.740 2.761 1.00 71.19 99 TYR A CA 1
ATOM 759 C C . TYR A 1 99 ? -14.722 10.141 3.344 1.00 71.19 99 TYR A C 1
ATOM 761 O O . TYR A 1 99 ? -15.414 10.546 4.271 1.00 71.19 99 TYR A O 1
ATOM 769 N N . GLY A 1 100 ? -13.800 10.916 2.768 1.00 62.34 100 GLY A N 1
ATOM 770 C CA . GLY A 1 100 ? -13.530 12.293 3.188 1.00 62.34 100 GLY A CA 1
ATOM 771 C C . GLY A 1 100 ? -14.626 13.310 2.841 1.00 62.34 100 GLY A C 1
ATOM 772 O O . GLY A 1 100 ? -14.530 14.443 3.290 1.00 62.34 100 GLY A O 1
ATOM 773 N N . LYS A 1 101 ? -15.643 12.941 2.046 1.00 51.28 101 LYS A N 1
ATOM 774 C CA . LYS A 1 101 ? -16.854 13.756 1.813 1.00 51.28 101 LYS A CA 1
ATOM 775 C C . LYS A 1 101 ? -18.002 13.405 2.765 1.00 51.28 101 LYS A C 1
ATOM 777 O O . LYS A 1 101 ? -19.000 14.117 2.781 1.00 51.28 101 LYS A O 1
ATOM 782 N N . ALA A 1 102 ? -17.889 12.292 3.489 1.00 44.88 102 ALA A N 1
ATOM 783 C CA . ALA A 1 102 ? -18.876 11.823 4.459 1.00 44.88 102 ALA A CA 1
ATOM 784 C C . ALA A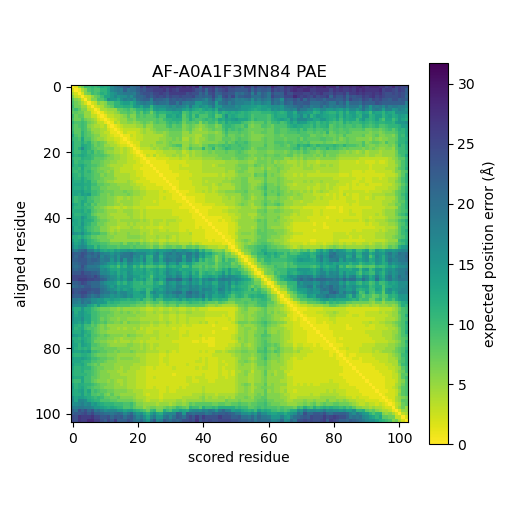 1 102 ? -18.608 12.345 5.887 1.00 44.88 102 ALA A C 1
ATOM 786 O O . ALA A 1 102 ? -19.286 11.922 6.823 1.00 44.88 102 ALA A O 1
ATOM 787 N N . VAL A 1 103 ? -17.630 13.249 6.040 1.00 40.62 103 VAL A N 1
ATOM 788 C CA . VAL A 1 103 ? -17.283 13.974 7.272 1.00 40.62 103 VAL A CA 1
ATOM 789 C C . VAL A 1 103 ? -17.477 15.464 7.044 1.00 40.62 103 VAL A C 1
ATOM 791 O O . VAL A 1 103 ? -17.001 15.949 5.992 1.00 40.62 103 VAL A O 1
#

Solvent-accessible surface area (backbone atoms only — not comparable to full-atom values): 6630 Å² total; per-residue (Å²): 133,81,50,98,78,83,57,69,88,71,80,82,82,78,76,62,73,88,80,47,69,51,64,68,56,54,56,50,33,69,77,38,59,56,56,75,67,63,81,80,80,52,51,40,38,74,68,37,90,86,40,73,50,58,70,51,78,69,73,79,58,71,76,83,26,54,85,65,61,81,79,80,50,59,42,33,78,57,33,93,74,65,34,61,45,57,62,45,52,50,52,50,51,53,50,49,59,54,58,64,67,77,105

Foldseek 3Di:
DDDPPPDDDDDDPDDDLVPADCPLVVVLCVVQVLSVVDPVPCQLQVPQPQHNQQDPSPGDHNPDHLVVDPLPCVSQVRDPSNGPVSVSSVSSVVVVVVVVVVD

pLDDT: mean 77.41, std 13.62, range [40.62, 94.12]

Mean predicted aligned error: 8.2 Å

Secondary structure (DSSP, 8-state):
---TTS---PPP----TTTS--HHHHHHHHH-GGGGG-----HHHHT-TT-TTTT-TTTT--TTTSTT-----HHHHT-TT---HHHHHHHHHHHHHHHTT--

Radius of gyration: 15.74 Å; Cα contacts (8 Å, |Δi|>4): 93; chains: 1; bounding box: 43×26×43 Å

Nearest PDB structures (foldseek):
  2bs2-assembly1_B  TM=5.395E-01  e=7.047E-02  Wolinella succinogenes